Protein AF-A0A3D0HG45-F1 (afdb_monomer_lite)

pLDDT: mean 85.46, std 7.17, range [62.0, 94.94]

Foldseek 3Di:
DVCCVPPVVQLAADDDPPDGPDDVPDDPVVSSVVSNVVVVVVVVVVVVVCVVPDDDDDPVVVVCCVPVPVVLVVVLVVQLVVQLVVCVVVVHDSVVSNVVSVVVSVVVNVVSVVD

Radius of gyration: 20.12 Å; chains: 1; bounding box: 26×47×46 Å

Sequence (115 aa):
ALIVTLFFGGPQPIAIGNFVFDIPLLPNALEGTFWLLAKILVFLYMYIWFRATLPRLRYDQLMDLGWKLLIPASLGWFMLLAAQRLARQNGWNIVLVTGGSIAVLVICYLLMQAA

Secondary structure (DSSP, 8-state):
-HHHHHHS-TTS--EETTEE---TTS-HHHHHHHHHHHHHHHHHHHHHHHHHHS----HHHHHHIIIIIIHHHHHHHHHHHHHHHHHHHTT--HHHHHHHHHHHHHHHHHHHHH-

Structure (mmCIF, N/CA/C/O backbone):
data_AF-A0A3D0HG45-F1
#
_entry.id   AF-A0A3D0HG45-F1
#
loop_
_atom_site.group_PDB
_atom_site.id
_atom_site.type_symbol
_atom_site.label_atom_id
_atom_site.label_alt_id
_atom_site.label_comp_id
_atom_site.label_asym_id
_atom_site.label_entity_id
_atom_site.label_seq_id
_atom_site.pdbx_PDB_ins_code
_atom_site.Cartn_x
_atom_site.Cartn_y
_atom_site.Cartn_z
_atom_site.occupancy
_atom_site.B_iso_or_equiv
_atom_site.auth_seq_id
_atom_site.auth_comp_id
_atom_site.auth_asym_id
_atom_site.auth_atom_id
_atom_site.pdbx_PDB_model_num
ATOM 1 N N . ALA A 1 1 ? 9.079 11.816 1.452 1.00 77.88 1 ALA A N 1
ATOM 2 C CA . ALA A 1 1 ? 9.986 11.581 0.307 1.00 77.88 1 ALA A CA 1
ATOM 3 C C . ALA A 1 1 ? 10.204 10.090 0.025 1.00 77.88 1 ALA A C 1
ATOM 5 O O . ALA A 1 1 ? 9.868 9.669 -1.071 1.00 77.88 1 ALA A O 1
ATOM 6 N N . LEU A 1 2 ? 10.669 9.278 0.990 1.00 89.38 2 LEU A N 1
ATOM 7 C CA . LEU A 1 2 ? 11.026 7.860 0.768 1.00 89.38 2 LEU A CA 1
ATOM 8 C C . LEU A 1 2 ? 9.928 6.990 0.129 1.00 89.38 2 LEU A C 1
ATOM 10 O O . LEU A 1 2 ? 10.214 6.214 -0.774 1.00 89.38 2 LEU A O 1
ATOM 14 N N . ILE A 1 3 ? 8.668 7.142 0.551 1.00 89.88 3 ILE A N 1
ATOM 15 C CA . ILE A 1 3 ? 7.542 6.390 -0.036 1.00 89.88 3 ILE A CA 1
ATOM 16 C C . ILE A 1 3 ? 7.417 6.683 -1.538 1.00 89.88 3 ILE A C 1
ATOM 18 O O . ILE A 1 3 ? 7.269 5.775 -2.352 1.00 89.88 3 ILE A O 1
ATOM 22 N N . VAL A 1 4 ? 7.542 7.957 -1.914 1.00 88.62 4 VAL A N 1
ATOM 23 C CA . VAL A 1 4 ? 7.426 8.389 -3.309 1.00 88.62 4 VAL A CA 1
ATOM 24 C C . VAL A 1 4 ? 8.587 7.853 -4.144 1.00 88.62 4 VAL A C 1
ATOM 26 O O . VAL A 1 4 ? 8.378 7.412 -5.270 1.00 88.62 4 VAL A O 1
ATOM 29 N N . THR A 1 5 ? 9.802 7.854 -3.594 1.00 88.50 5 THR A N 1
ATOM 30 C CA . THR A 1 5 ? 10.999 7.405 -4.314 1.00 88.50 5 THR A CA 1
ATOM 31 C C . THR A 1 5 ? 11.072 5.891 -4.454 1.00 88.50 5 THR A C 1
ATOM 33 O O . THR A 1 5 ? 11.410 5.411 -5.529 1.00 88.50 5 THR A O 1
ATOM 36 N N . LEU A 1 6 ? 10.750 5.140 -3.398 1.00 88.88 6 LEU A N 1
ATOM 37 C CA . LEU A 1 6 ? 10.886 3.682 -3.393 1.00 88.88 6 LEU A CA 1
ATOM 38 C C . LEU A 1 6 ? 9.715 2.973 -4.076 1.00 88.88 6 LEU A C 1
ATOM 40 O O . LEU A 1 6 ? 9.926 1.938 -4.700 1.00 88.88 6 LEU A O 1
ATOM 44 N N . PHE A 1 7 ? 8.498 3.518 -3.978 1.00 87.25 7 PHE A N 1
ATOM 45 C CA . PHE A 1 7 ? 7.294 2.833 -4.459 1.00 87.25 7 PHE A CA 1
ATOM 46 C C . PHE A 1 7 ? 6.625 3.518 -5.660 1.00 87.25 7 PHE A C 1
ATOM 48 O O . PHE A 1 7 ? 6.044 2.831 -6.491 1.00 87.25 7 PHE A O 1
ATOM 55 N N . PHE A 1 8 ? 6.718 4.848 -5.797 1.00 84.19 8 PHE A N 1
ATOM 56 C CA . PHE A 1 8 ? 6.013 5.622 -6.842 1.00 84.19 8 PHE A CA 1
ATOM 57 C C . PHE A 1 8 ? 6.945 6.206 -7.919 1.00 84.19 8 PHE A C 1
ATOM 59 O O . PHE A 1 8 ? 6.602 7.172 -8.613 1.00 84.19 8 PHE A O 1
ATOM 66 N N . GLY A 1 9 ? 8.146 5.641 -8.053 1.00 84.69 9 GLY A N 1
ATOM 67 C CA . GLY A 1 9 ? 9.094 6.004 -9.106 1.00 84.69 9 GLY A CA 1
ATOM 68 C C . GLY A 1 9 ? 9.802 7.354 -8.917 1.00 84.69 9 GLY A C 1
ATOM 69 O O . GLY A 1 9 ? 10.528 7.798 -9.802 1.00 84.69 9 GLY A O 1
ATOM 70 N N . GLY A 1 10 ? 9.643 8.037 -7.784 1.00 86.12 10 GLY A N 1
ATOM 71 C CA . GLY A 1 10 ? 10.403 9.256 -7.497 1.00 86.12 10 GLY A CA 1
ATOM 72 C C . GLY A 1 10 ? 10.093 10.420 -8.457 1.00 86.12 10 GLY A C 1
ATOM 73 O O . GLY A 1 10 ? 8.908 10.664 -8.717 1.00 86.12 10 GLY A O 1
ATOM 74 N N . PRO A 1 11 ? 11.120 11.144 -8.956 1.00 84.25 11 PRO A N 1
ATOM 75 C CA . PRO A 1 11 ? 10.955 12.337 -9.797 1.00 84.25 11 PRO A CA 1
ATOM 76 C C . PRO A 1 11 ? 10.381 12.078 -11.190 1.00 84.25 11 PRO A C 1
ATOM 78 O O . PRO A 1 11 ? 10.088 13.030 -11.898 1.00 84.25 11 PRO A O 1
ATOM 81 N N . GLN A 1 12 ? 10.243 10.820 -11.614 1.00 82.56 12 GLN A N 1
ATOM 82 C CA . GLN A 1 12 ? 9.776 10.546 -12.968 1.00 82.56 12 GLN A CA 1
ATOM 83 C C . GLN A 1 12 ? 8.300 10.958 -13.150 1.00 82.56 12 GLN A C 1
ATOM 85 O O . GLN A 1 12 ? 7.484 10.703 -12.240 1.00 82.56 12 GLN A O 1
ATOM 90 N N . PRO A 1 13 ? 7.949 11.555 -14.305 1.00 79.25 13 PRO A N 1
ATOM 91 C CA . PRO A 1 13 ? 6.566 11.817 -14.681 1.00 79.25 13 PRO A CA 1
ATOM 92 C C . PRO A 1 13 ? 5.740 10.533 -14.651 1.00 79.25 13 PRO A C 1
ATOM 94 O O . PRO A 1 13 ? 6.260 9.424 -14.808 1.00 79.25 13 PRO A O 1
ATOM 97 N N . ILE A 1 14 ? 4.439 10.664 -14.408 1.00 77.81 14 ILE A N 1
ATOM 98 C CA . ILE A 1 14 ? 3.551 9.502 -14.388 1.00 77.81 14 ILE A CA 1
ATOM 99 C C . ILE A 1 14 ? 3.378 9.025 -15.833 1.00 77.81 14 ILE A C 1
ATOM 101 O O . ILE A 1 14 ? 2.813 9.736 -16.662 1.00 77.81 14 ILE A O 1
ATOM 105 N N . ALA A 1 15 ? 3.872 7.823 -16.120 1.00 76.44 15 ALA A N 1
ATOM 106 C CA . ALA A 1 15 ? 3.702 7.162 -17.404 1.00 76.44 15 ALA A CA 1
ATOM 107 C C . ALA A 1 15 ? 2.677 6.027 -17.269 1.00 76.44 15 ALA A C 1
ATOM 109 O O . ALA A 1 15 ? 2.851 5.120 -16.452 1.00 76.44 15 ALA A O 1
ATOM 110 N N . ILE A 1 16 ? 1.604 6.077 -18.059 1.00 76.06 16 ILE A N 1
ATOM 111 C CA . ILE A 1 16 ? 0.604 5.007 -18.160 1.00 76.06 16 ILE A CA 1
ATOM 112 C C . ILE A 1 16 ? 0.663 4.472 -19.592 1.00 76.06 16 ILE A C 1
ATOM 114 O O . ILE A 1 16 ? 0.151 5.082 -20.531 1.00 76.06 16 ILE A O 1
ATOM 118 N N . GLY A 1 17 ? 1.331 3.331 -19.773 1.00 73.94 17 GLY A N 1
ATOM 119 C CA . GLY A 1 17 ? 1.591 2.772 -21.101 1.00 73.94 17 GLY A CA 1
ATOM 120 C C . GLY A 1 17 ? 2.494 3.694 -21.927 1.00 73.94 17 GLY A C 1
ATOM 121 O O . GLY A 1 17 ? 3.594 4.018 -21.496 1.00 73.94 17 GLY A O 1
ATOM 122 N N . ASN A 1 18 ? 2.019 4.124 -23.098 1.00 72.31 18 ASN A N 1
ATOM 123 C CA . ASN A 1 18 ? 2.747 5.042 -23.986 1.00 72.31 18 ASN A CA 1
ATOM 124 C C . ASN A 1 18 ? 2.464 6.528 -23.701 1.00 72.31 18 ASN A C 1
ATOM 126 O O . ASN A 1 18 ? 3.032 7.391 -24.366 1.00 72.31 18 ASN A O 1
ATOM 130 N N . PHE A 1 19 ? 1.577 6.841 -22.752 1.00 70.88 19 PHE A N 1
ATOM 131 C CA . PHE A 1 19 ? 1.277 8.219 -22.375 1.00 70.88 19 PHE A CA 1
ATOM 132 C C . PHE A 1 19 ? 2.152 8.641 -21.203 1.00 70.88 19 PHE A C 1
ATOM 134 O O . PHE A 1 19 ? 2.003 8.131 -20.091 1.00 70.88 19 PHE A O 1
ATOM 141 N N . VAL A 1 20 ? 3.042 9.595 -21.461 1.00 71.88 20 VAL A N 1
ATOM 142 C CA . VAL A 1 20 ? 3.797 10.313 -20.435 1.00 71.88 20 VAL A CA 1
ATOM 143 C C . VAL A 1 20 ? 3.094 11.645 -20.218 1.00 71.88 20 VAL A C 1
ATOM 145 O O . VAL A 1 20 ? 2.886 12.393 -21.173 1.00 71.88 20 VAL A O 1
ATOM 148 N N . PHE A 1 21 ? 2.699 11.930 -18.976 1.00 71.31 21 PHE A N 1
ATOM 149 C CA . PHE A 1 21 ? 2.207 13.255 -18.601 1.00 71.31 21 PHE A CA 1
ATOM 150 C C . PHE A 1 21 ? 3.380 14.238 -18.526 1.00 71.31 21 PHE A C 1
ATOM 152 O O . PHE A 1 21 ? 3.835 14.594 -17.441 1.00 71.31 21 PHE A O 1
ATOM 159 N N . ASP A 1 22 ? 3.871 14.622 -19.699 1.00 70.31 22 ASP A N 1
ATOM 160 C CA . ASP A 1 22 ? 4.868 15.669 -19.875 1.00 70.31 22 ASP A CA 1
ATOM 161 C C . ASP A 1 22 ? 4.179 17.041 -19.800 1.00 70.31 22 ASP A C 1
ATOM 163 O O . ASP A 1 22 ? 3.045 17.207 -20.265 1.00 70.31 22 ASP A O 1
ATOM 167 N N . ILE A 1 23 ? 4.839 18.016 -19.175 1.00 70.12 23 ILE A N 1
ATOM 168 C CA . ILE A 1 23 ? 4.359 19.394 -19.086 1.00 70.12 23 ILE A CA 1
ATOM 169 C C . ILE A 1 23 ? 5.150 20.221 -20.107 1.00 70.12 23 ILE A C 1
ATOM 171 O O . ILE A 1 23 ? 6.257 20.658 -19.792 1.00 70.12 23 ILE A O 1
ATOM 175 N N . PRO A 1 24 ? 4.573 20.547 -21.284 1.00 68.19 24 PRO A N 1
ATOM 176 C CA . PRO A 1 24 ? 5.319 21.097 -22.424 1.00 68.19 24 PRO A CA 1
ATOM 177 C C . PRO A 1 24 ? 6.005 22.456 -22.189 1.00 68.19 24 PRO A C 1
ATOM 179 O O . PRO A 1 24 ? 6.730 22.936 -23.055 1.00 68.19 24 PRO A O 1
ATOM 182 N N . LEU A 1 25 ? 5.732 23.117 -21.058 1.00 67.88 25 LEU A N 1
ATOM 183 C CA . LEU A 1 25 ? 6.224 24.455 -20.720 1.00 67.88 25 LEU A CA 1
ATOM 184 C C . LEU A 1 25 ? 7.400 24.441 -19.724 1.00 67.88 25 LEU A C 1
ATOM 186 O O . LEU A 1 25 ? 8.041 25.471 -19.523 1.00 67.88 25 LEU A O 1
ATOM 190 N N . LEU A 1 26 ? 7.683 23.310 -19.071 1.00 68.38 26 LEU A N 1
ATOM 191 C CA . LEU A 1 26 ? 8.716 23.212 -18.039 1.00 68.38 26 LEU A CA 1
ATOM 192 C C . LEU A 1 26 ? 9.976 22.528 -18.592 1.00 68.38 26 LEU A C 1
ATOM 194 O O . LEU A 1 26 ? 9.874 21.477 -19.212 1.00 68.38 26 LEU A O 1
ATOM 198 N N . PRO A 1 27 ? 11.182 23.072 -18.341 1.00 74.12 27 PRO A N 1
ATOM 199 C CA . PRO A 1 27 ? 12.423 22.364 -18.637 1.00 74.12 27 PRO A CA 1
ATOM 200 C C . PRO A 1 27 ? 12.464 21.013 -17.909 1.00 74.12 27 PRO A C 1
ATOM 202 O O . PRO A 1 27 ? 12.181 20.967 -16.709 1.00 74.12 27 PRO A O 1
ATOM 205 N N . ASN A 1 28 ? 12.916 19.952 -18.585 1.00 69.00 28 ASN A N 1
ATOM 206 C CA . ASN A 1 28 ? 12.978 18.572 -18.065 1.00 69.00 28 ASN A CA 1
ATOM 207 C C . ASN A 1 28 ? 13.612 18.451 -16.659 1.00 69.00 28 ASN A C 1
ATOM 209 O O . ASN A 1 28 ? 13.254 17.580 -15.868 1.00 69.00 28 ASN A O 1
ATOM 213 N N . ALA A 1 29 ? 14.554 19.337 -16.311 1.00 70.06 29 ALA A N 1
ATOM 214 C CA . ALA A 1 29 ? 15.185 19.365 -14.988 1.00 70.06 29 ALA A CA 1
ATOM 215 C C . ALA A 1 29 ? 14.239 19.842 -13.861 1.00 70.06 29 ALA A C 1
ATOM 217 O O . ALA A 1 29 ? 14.303 19.347 -12.733 1.00 70.06 29 ALA A O 1
ATOM 218 N N . LEU A 1 30 ? 13.353 20.798 -14.153 1.00 77.31 30 LEU A N 1
ATOM 219 C CA . LEU A 1 30 ? 12.364 21.318 -13.201 1.00 77.31 30 LEU A CA 1
ATOM 220 C C . LEU A 1 30 ? 11.110 20.446 -13.162 1.00 77.31 30 LEU A C 1
ATOM 222 O O . LEU A 1 30 ? 10.490 20.314 -12.107 1.00 77.31 30 LEU A O 1
ATOM 226 N N . GLU A 1 31 ? 10.781 19.809 -14.284 1.00 80.38 31 GLU A N 1
ATOM 227 C CA . GLU A 1 31 ? 9.646 18.898 -14.409 1.00 80.38 31 GLU A CA 1
ATOM 228 C C . GLU A 1 31 ? 9.719 17.754 -13.384 1.00 80.38 31 GLU A C 1
ATOM 230 O O . GLU A 1 31 ? 8.765 17.516 -12.639 1.00 80.38 31 GLU A O 1
ATOM 235 N N . GLY A 1 32 ? 10.884 17.109 -13.246 1.00 80.44 32 GLY A N 1
ATOM 236 C CA . GLY A 1 32 ? 11.046 16.018 -12.283 1.00 80.44 32 GLY A CA 1
ATOM 237 C C . GLY A 1 32 ? 10.919 16.466 -10.820 1.00 80.44 32 GLY A C 1
ATOM 238 O O . GLY A 1 32 ? 10.352 15.761 -9.979 1.00 80.44 32 GLY A O 1
ATOM 239 N N . THR A 1 33 ? 11.392 17.676 -10.506 1.00 84.12 33 THR A N 1
ATOM 240 C CA . THR A 1 33 ? 11.250 18.263 -9.163 1.00 84.12 33 THR A CA 1
ATOM 241 C C . THR A 1 33 ? 9.788 18.585 -8.861 1.00 84.12 33 THR A C 1
ATOM 243 O O . THR A 1 33 ? 9.305 18.306 -7.760 1.00 84.12 33 THR A O 1
ATOM 246 N N . PHE A 1 34 ? 9.064 19.118 -9.846 1.00 86.69 34 PHE A N 1
ATOM 247 C CA . PHE A 1 34 ? 7.642 19.410 -9.730 1.00 86.69 34 PHE A CA 1
ATOM 248 C C . PHE A 1 34 ? 6.823 18.139 -9.482 1.00 86.69 34 PHE A C 1
ATOM 250 O O . PHE A 1 34 ? 6.047 18.093 -8.529 1.00 86.69 34 PHE A O 1
ATOM 257 N N . TRP A 1 35 ? 7.047 17.074 -10.260 1.00 84.81 35 TRP A N 1
ATOM 258 C CA . TRP A 1 35 ? 6.355 15.795 -10.073 1.00 84.81 35 TRP A CA 1
ATOM 259 C C . TRP A 1 35 ? 6.648 15.151 -8.720 1.00 84.81 35 TRP A C 1
ATOM 261 O O . TRP A 1 35 ? 5.738 14.622 -8.074 1.00 84.81 35 TRP A O 1
ATOM 271 N N . LEU A 1 36 ? 7.897 15.220 -8.256 1.00 87.88 36 LEU A N 1
ATOM 272 C CA . LEU A 1 36 ? 8.255 14.740 -6.925 1.00 87.88 36 LEU A CA 1
ATOM 273 C C . LEU A 1 36 ? 7.493 15.511 -5.838 1.00 87.88 36 LEU A C 1
ATOM 275 O O . LEU A 1 36 ? 6.906 14.891 -4.949 1.00 87.88 36 LEU A O 1
ATOM 279 N N . LEU A 1 37 ? 7.482 16.845 -5.912 1.00 89.62 37 LEU A N 1
ATOM 280 C CA . LEU A 1 37 ? 6.768 17.693 -4.956 1.00 89.62 37 LEU A CA 1
ATOM 281 C C . LEU A 1 37 ? 5.260 17.452 -4.998 1.00 89.62 37 LEU A C 1
ATOM 283 O O . LEU A 1 37 ? 4.653 17.286 -3.944 1.00 89.62 37 LEU A O 1
ATOM 287 N N . ALA A 1 38 ? 4.668 17.351 -6.187 1.00 90.00 38 ALA A N 1
ATOM 288 C CA . ALA A 1 38 ? 3.249 17.061 -6.357 1.00 90.00 38 ALA A CA 1
ATOM 289 C C . ALA A 1 38 ? 2.865 15.734 -5.683 1.00 90.00 38 ALA A C 1
ATOM 291 O O . ALA A 1 38 ? 1.951 15.700 -4.857 1.00 90.00 38 ALA A O 1
ATOM 292 N N . LYS A 1 39 ? 3.618 14.651 -5.938 1.00 88.81 39 LYS A N 1
ATOM 293 C CA . LYS A 1 39 ? 3.398 13.355 -5.273 1.00 88.81 39 LYS A CA 1
ATOM 294 C C . LYS A 1 39 ? 3.544 13.477 -3.750 1.00 88.81 39 LYS A C 1
ATOM 296 O O . LYS A 1 39 ? 2.725 12.932 -3.014 1.00 88.81 39 LYS A O 1
ATOM 301 N N . ILE A 1 40 ? 4.549 14.207 -3.256 1.00 92.50 40 ILE A N 1
ATOM 302 C CA . ILE A 1 40 ? 4.736 14.437 -1.811 1.00 92.50 40 ILE A CA 1
ATOM 303 C C . ILE A 1 40 ? 3.536 15.171 -1.204 1.00 92.50 40 ILE A C 1
ATOM 305 O O . ILE A 1 40 ? 3.069 14.760 -0.143 1.00 92.50 40 ILE A O 1
ATOM 309 N N . LEU A 1 41 ? 3.025 16.216 -1.859 1.00 93.94 41 LEU A N 1
ATOM 310 C CA . LEU A 1 41 ? 1.870 16.980 -1.384 1.00 93.94 41 LEU A CA 1
ATOM 311 C C . LEU A 1 41 ? 0.609 16.116 -1.302 1.00 93.94 41 LEU A C 1
ATOM 313 O O . LEU A 1 41 ? -0.126 16.216 -0.322 1.00 93.94 41 LEU A O 1
ATOM 317 N N . VAL A 1 42 ? 0.398 15.210 -2.261 1.00 93.12 42 VAL A N 1
ATOM 318 C CA . VAL A 1 42 ? -0.708 14.239 -2.210 1.00 93.12 42 VAL A CA 1
ATOM 319 C C . VAL A 1 42 ? -0.587 13.330 -0.984 1.00 93.12 42 VAL A C 1
ATOM 321 O O . VAL A 1 42 ? -1.547 13.180 -0.230 1.00 93.12 42 VAL A O 1
ATOM 324 N N . PHE A 1 43 ? 0.593 12.757 -0.724 1.00 91.94 43 PHE A N 1
ATOM 325 C CA . PHE A 1 43 ? 0.797 11.916 0.463 1.00 91.94 43 PHE A CA 1
ATOM 326 C C . PHE A 1 43 ? 0.703 12.701 1.776 1.00 91.94 43 PHE A C 1
ATOM 328 O O . PHE A 1 43 ? 0.206 12.171 2.769 1.00 91.94 43 PHE A O 1
ATOM 335 N N . LEU A 1 44 ? 1.145 13.960 1.790 1.00 93.81 44 LEU A N 1
ATOM 336 C CA . LEU A 1 44 ? 0.996 14.846 2.941 1.00 93.81 44 LEU A CA 1
ATOM 337 C C . LEU A 1 44 ? -0.485 15.115 3.232 1.00 93.81 44 LEU A C 1
ATOM 339 O O . LEU A 1 44 ? -0.913 14.993 4.379 1.00 93.81 44 LEU A O 1
ATOM 343 N N . TYR A 1 45 ? -1.267 15.424 2.195 1.00 94.69 45 TYR A N 1
ATOM 344 C CA . TYR A 1 45 ? -2.712 15.586 2.309 1.00 94.69 45 TYR A CA 1
ATOM 345 C C . TYR A 1 45 ? -3.367 14.313 2.851 1.00 94.69 45 TYR A C 1
ATOM 347 O O . TYR A 1 45 ? -4.115 14.392 3.823 1.00 94.69 45 TYR A O 1
ATOM 355 N N . MET A 1 46 ? -3.026 13.138 2.308 1.00 93.81 46 MET A N 1
ATOM 356 C CA . MET A 1 46 ? -3.539 11.864 2.821 1.00 93.81 46 MET A CA 1
ATOM 357 C C . MET A 1 46 ? -3.187 11.648 4.296 1.00 93.81 46 MET A C 1
ATOM 359 O O . MET A 1 46 ? -4.037 11.206 5.059 1.00 93.81 46 MET A O 1
ATOM 363 N N . TYR A 1 47 ? -1.975 11.994 4.738 1.00 91.06 47 TYR A N 1
ATOM 364 C CA . TYR A 1 47 ? -1.587 11.855 6.145 1.00 91.06 47 TYR A CA 1
ATOM 365 C C . TYR A 1 47 ? -2.416 12.753 7.073 1.00 91.06 47 TYR A C 1
ATOM 367 O O . TYR A 1 47 ? -2.872 12.314 8.131 1.00 91.06 47 TYR A O 1
ATOM 375 N N . ILE A 1 48 ? -2.646 14.004 6.668 1.00 94.44 48 ILE A N 1
ATOM 376 C CA . ILE A 1 48 ? -3.494 14.938 7.419 1.00 94.44 48 ILE A CA 1
ATOM 377 C C . ILE A 1 48 ? -4.944 14.442 7.431 1.00 94.44 48 ILE A C 1
ATOM 379 O O . ILE A 1 48 ? -5.584 14.457 8.483 1.00 94.44 48 ILE A O 1
ATOM 383 N N . TRP A 1 49 ? -5.441 13.957 6.293 1.00 94.94 49 TRP A N 1
ATOM 384 C CA . TRP A 1 49 ? -6.784 13.402 6.168 1.00 94.94 49 TRP A CA 1
ATOM 385 C C . TRP A 1 49 ? -6.979 12.180 7.072 1.00 94.94 49 TRP A C 1
ATOM 387 O O . TRP A 1 49 ? -7.890 12.187 7.896 1.00 94.94 49 TRP A O 1
ATOM 397 N N . PHE A 1 50 ? -6.076 11.196 7.026 1.00 91.12 50 PHE A N 1
ATOM 398 C CA . PHE A 1 50 ? -6.136 10.015 7.892 1.00 91.12 50 PHE A CA 1
ATOM 399 C C . PHE A 1 50 ? -6.063 10.369 9.378 1.00 91.12 50 PHE A C 1
ATOM 401 O O . PHE A 1 50 ? -6.771 9.769 10.186 1.00 91.12 50 PHE A O 1
ATOM 408 N N . ARG A 1 51 ? -5.254 11.370 9.751 1.00 90.56 51 ARG A N 1
ATOM 409 C CA . ARG A 1 51 ? -5.204 11.879 11.129 1.00 90.56 51 ARG A CA 1
ATOM 410 C C . ARG A 1 51 ? -6.541 12.480 11.571 1.00 90.56 51 ARG A C 1
ATOM 412 O O . ARG A 1 51 ? -6.878 12.379 12.747 1.00 90.56 51 ARG A O 1
ATOM 419 N N . ALA A 1 52 ? -7.264 13.131 10.662 1.00 91.94 52 ALA A N 1
ATOM 420 C CA . ALA A 1 52 ? -8.558 13.734 10.957 1.00 91.94 52 ALA A CA 1
ATOM 421 C C . ALA A 1 52 ? -9.696 12.698 11.008 1.00 91.94 52 ALA A C 1
ATOM 423 O O . ALA A 1 52 ? -10.623 12.868 11.794 1.00 91.94 52 ALA A O 1
ATOM 424 N N . THR A 1 53 ? -9.637 11.633 10.199 1.00 90.88 53 THR A N 1
ATOM 425 C CA . THR A 1 53 ? -10.716 10.635 10.101 1.00 90.88 53 THR A CA 1
ATOM 426 C C . THR A 1 53 ? -10.596 9.474 11.082 1.00 90.88 53 THR A C 1
ATOM 428 O O . THR A 1 53 ? -11.617 8.904 11.459 1.00 90.88 53 THR A O 1
ATOM 431 N N . LEU A 1 54 ? -9.381 9.067 11.470 1.00 88.50 54 LEU A N 1
ATOM 432 C CA . LEU A 1 54 ? -9.196 7.872 12.296 1.00 88.50 54 LEU A CA 1
ATOM 433 C C . LEU A 1 54 ? -9.375 8.180 13.795 1.00 88.50 54 LEU A C 1
ATOM 435 O O . LEU A 1 54 ? -8.644 9.012 14.342 1.00 88.50 54 LEU A O 1
ATOM 439 N N . PRO A 1 55 ? -10.294 7.486 14.497 1.00 83.25 55 PRO A N 1
ATOM 440 C CA . PRO A 1 55 ? -10.372 7.554 15.950 1.00 83.25 55 PRO A CA 1
ATOM 441 C C . PRO A 1 55 ? -9.107 6.940 16.567 1.00 83.25 55 PRO A C 1
ATOM 443 O O . PRO A 1 55 ? -8.544 5.976 16.046 1.00 83.25 55 PRO A O 1
ATOM 446 N N . ARG A 1 56 ? -8.631 7.516 17.677 1.00 86.25 56 ARG A N 1
ATOM 447 C CA . ARG A 1 56 ? -7.375 7.113 18.332 1.00 86.25 56 ARG A CA 1
ATOM 448 C C . ARG A 1 56 ? -7.411 5.621 18.696 1.00 86.25 56 ARG A C 1
ATOM 450 O O . ARG A 1 56 ? -8.203 5.223 19.545 1.00 86.25 56 ARG A O 1
ATOM 457 N N . LEU A 1 57 ? -6.542 4.820 18.079 1.00 84.31 57 LEU A N 1
ATOM 458 C CA . LEU A 1 57 ? -6.411 3.390 18.370 1.00 84.31 57 LEU A CA 1
ATOM 459 C C . LEU A 1 57 ? -5.623 3.165 19.664 1.00 84.31 57 LEU A C 1
ATOM 461 O O . LEU A 1 57 ? -4.663 3.882 19.957 1.00 84.31 57 LEU A O 1
ATOM 465 N N . ARG A 1 58 ? -6.024 2.154 20.437 1.00 92.38 58 ARG A N 1
ATOM 466 C CA . ARG A 1 58 ? -5.319 1.753 21.659 1.00 92.38 58 ARG A CA 1
ATOM 467 C C . ARG A 1 58 ? -4.015 1.025 21.311 1.00 92.38 58 ARG A C 1
ATOM 469 O O . ARG A 1 58 ? -3.932 0.362 20.279 1.00 92.38 58 ARG A O 1
ATOM 476 N N . TYR A 1 59 ? -3.018 1.108 22.198 1.00 88.50 59 TYR A N 1
ATOM 477 C CA . TYR A 1 59 ? -1.725 0.428 22.036 1.00 88.50 59 TYR A CA 1
ATOM 478 C C . TYR A 1 59 ? -1.881 -1.069 21.745 1.00 88.50 59 TYR A C 1
ATOM 480 O O . TYR A 1 59 ? -1.276 -1.575 20.807 1.00 88.50 59 TYR A O 1
ATOM 488 N N . ASP A 1 60 ? -2.766 -1.743 22.477 1.00 89.06 60 ASP A N 1
ATOM 489 C CA . ASP A 1 60 ? -3.010 -3.180 22.321 1.00 89.06 60 ASP A CA 1
ATOM 490 C C . ASP A 1 60 ? -3.527 -3.522 20.912 1.00 89.06 60 ASP A C 1
ATOM 492 O O . ASP A 1 60 ? -3.053 -4.459 20.278 1.00 89.06 60 ASP A O 1
ATOM 496 N N . GLN A 1 61 ? -4.417 -2.690 20.361 1.00 89.81 61 GLN A N 1
ATOM 497 C CA . GLN A 1 61 ? -4.961 -2.868 19.009 1.00 89.81 61 GLN A CA 1
ATOM 498 C C . GLN A 1 61 ? -3.910 -2.603 17.925 1.00 89.81 61 GLN A C 1
ATOM 500 O O . GLN A 1 61 ? -3.891 -3.275 16.896 1.00 89.81 61 GLN A O 1
ATOM 505 N N . LEU A 1 62 ? -3.023 -1.629 18.152 1.00 89.38 62 LEU A N 1
ATOM 506 C CA . LEU A 1 62 ? -1.899 -1.355 17.255 1.00 89.38 62 LEU A CA 1
ATOM 507 C C . LEU A 1 62 ? -0.883 -2.501 17.275 1.00 89.38 62 LEU A C 1
ATOM 509 O O . LEU A 1 62 ? -0.366 -2.877 16.223 1.00 89.38 62 LEU A O 1
ATOM 513 N N . MET A 1 63 ? -0.626 -3.071 18.454 1.00 92.69 63 MET A N 1
ATOM 514 C CA . MET A 1 63 ? 0.273 -4.207 18.612 1.00 92.69 63 MET A CA 1
ATOM 515 C C . MET A 1 63 ? -0.289 -5.454 17.930 1.00 92.69 63 MET A C 1
ATOM 517 O O . MET A 1 63 ? 0.428 -6.119 17.185 1.00 92.69 63 MET A O 1
ATOM 521 N N . ASP A 1 64 ? -1.581 -5.723 18.110 1.00 91.75 64 ASP A N 1
ATOM 522 C CA . ASP A 1 64 ? -2.261 -6.825 17.437 1.00 91.75 64 ASP A CA 1
ATOM 523 C C . ASP A 1 64 ? -2.218 -6.668 15.910 1.00 91.75 64 ASP A C 1
ATOM 525 O O . ASP A 1 64 ? -1.861 -7.616 15.212 1.00 91.75 64 ASP A O 1
ATOM 529 N N . LEU A 1 65 ? -2.490 -5.472 15.371 1.00 91.38 65 LEU A N 1
ATOM 530 C CA . LEU A 1 65 ? -2.395 -5.216 13.928 1.00 91.38 65 LEU A CA 1
ATOM 531 C C . LEU A 1 65 ? -0.964 -5.431 13.408 1.00 91.38 65 LEU A C 1
ATOM 533 O O . LEU A 1 65 ? -0.763 -6.078 12.379 1.00 91.38 65 LEU A O 1
ATOM 537 N N . GLY A 1 66 ? 0.033 -4.901 14.118 1.00 90.12 66 GLY A N 1
ATOM 538 C CA . GLY A 1 66 ? 1.440 -5.021 13.745 1.00 90.12 66 GLY A CA 1
ATOM 539 C C . GLY A 1 66 ? 1.911 -6.470 13.711 1.00 90.12 66 GLY A C 1
ATOM 540 O O . GLY A 1 66 ? 2.408 -6.945 12.688 1.00 90.12 66 GLY A O 1
ATOM 541 N N . TRP A 1 67 ? 1.721 -7.188 14.814 1.00 90.88 67 TRP A N 1
ATOM 542 C CA . TRP A 1 67 ? 2.303 -8.514 14.989 1.00 90.88 67 TRP A CA 1
ATOM 543 C C . TRP A 1 67 ? 1.478 -9.638 14.378 1.00 90.88 67 TRP A C 1
ATOM 545 O O . TRP A 1 67 ? 2.062 -10.565 13.824 1.00 90.88 67 TRP A O 1
ATOM 555 N N . LYS A 1 68 ? 0.144 -9.568 14.433 1.00 85.94 68 LYS A N 1
ATOM 556 C CA . LYS A 1 68 ? -0.714 -10.650 13.924 1.00 85.94 68 LYS A CA 1
ATOM 557 C C . LYS A 1 68 ? -1.064 -10.491 12.450 1.00 85.94 68 LYS A C 1
ATOM 559 O O . LYS A 1 68 ? -1.304 -11.494 11.788 1.00 85.94 68 LYS A O 1
ATOM 564 N N . LEU A 1 69 ? -1.093 -9.263 11.920 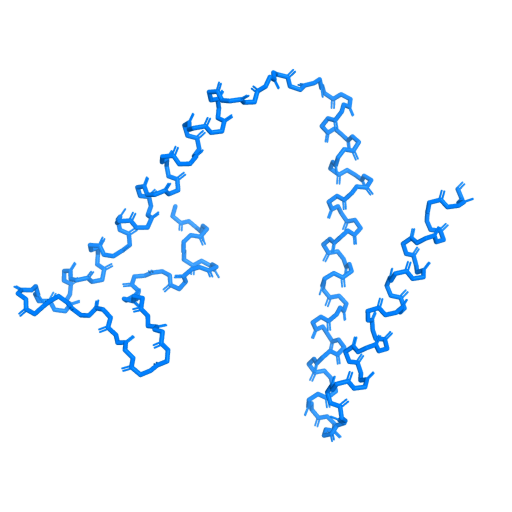1.00 88.38 69 LEU A N 1
ATOM 565 C CA . LEU A 1 69 ? -1.497 -9.023 10.531 1.00 88.38 69 LEU A CA 1
ATOM 566 C C . LEU A 1 69 ? -0.345 -8.548 9.641 1.00 88.38 69 LEU A C 1
ATOM 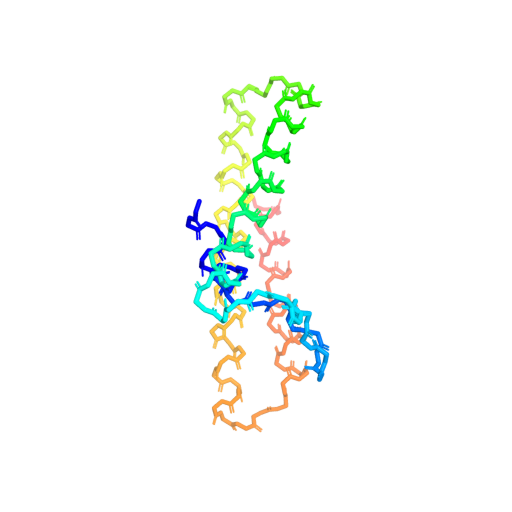568 O O . LEU A 1 69 ? -0.087 -9.167 8.611 1.00 88.38 69 LEU A O 1
ATOM 572 N N . LEU A 1 70 ? 0.361 -7.475 10.013 1.00 91.88 70 LEU A N 1
ATOM 573 C CA . LEU A 1 70 ? 1.341 -6.844 9.118 1.00 91.88 70 LEU A CA 1
ATOM 574 C C . LEU A 1 70 ? 2.594 -7.701 8.899 1.00 91.88 70 LEU A C 1
ATOM 576 O O . LEU A 1 70 ? 3.041 -7.838 7.758 1.00 91.88 70 LEU A O 1
ATOM 580 N N . ILE A 1 71 ? 3.148 -8.303 9.957 1.00 90.81 71 ILE A N 1
ATOM 581 C CA . ILE A 1 71 ? 4.355 -9.136 9.835 1.00 90.81 71 ILE A CA 1
ATOM 582 C C . ILE A 1 71 ? 4.089 -10.373 8.958 1.00 90.81 71 ILE A C 1
ATOM 584 O O . ILE A 1 71 ? 4.785 -10.518 7.945 1.00 90.81 71 ILE A O 1
ATOM 588 N N . PRO A 1 72 ? 3.072 -11.217 9.235 1.00 88.75 72 PRO A N 1
ATOM 589 C CA . PRO A 1 72 ? 2.788 -12.382 8.396 1.00 88.75 72 PRO A CA 1
ATOM 590 C C . PRO A 1 72 ? 2.454 -12.002 6.949 1.00 88.75 72 PRO A C 1
ATOM 592 O O . PRO A 1 72 ? 2.927 -12.656 6.019 1.00 88.75 72 PRO A O 1
ATOM 595 N N . ALA A 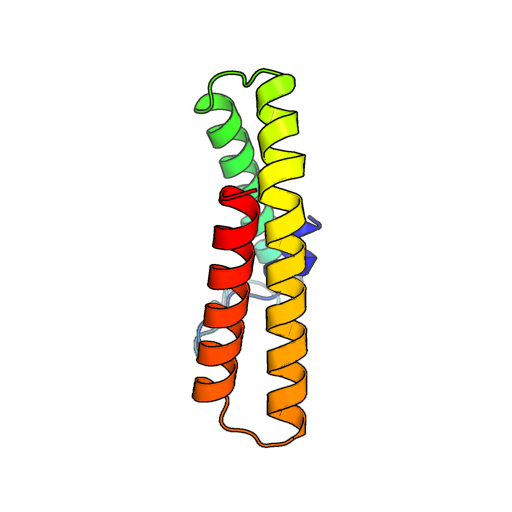1 73 ? 1.711 -10.909 6.739 1.00 91.06 73 ALA A N 1
ATOM 596 C CA . ALA A 1 73 ? 1.381 -10.428 5.398 1.00 91.06 73 ALA A CA 1
ATOM 597 C C . ALA A 1 73 ? 2.629 -10.004 4.607 1.00 91.06 73 ALA A C 1
ATOM 599 O O . ALA A 1 73 ? 2.764 -10.353 3.433 1.00 91.06 73 ALA A O 1
ATOM 600 N N . SER A 1 74 ? 3.565 -9.291 5.244 1.00 92.56 74 SER A N 1
ATOM 601 C CA . SER A 1 74 ? 4.810 -8.858 4.597 1.00 92.56 74 SER A CA 1
ATOM 602 C C . SER A 1 74 ? 5.699 -10.039 4.188 1.00 92.56 74 SER A C 1
ATOM 604 O O . SER A 1 74 ? 6.262 -10.041 3.090 1.00 92.56 74 SER A O 1
ATOM 606 N N . LEU A 1 75 ? 5.759 -11.082 5.025 1.00 90.94 75 LEU A N 1
ATOM 607 C CA . LEU A 1 75 ? 6.498 -12.307 4.737 1.00 90.94 75 LEU A CA 1
ATOM 608 C C . LE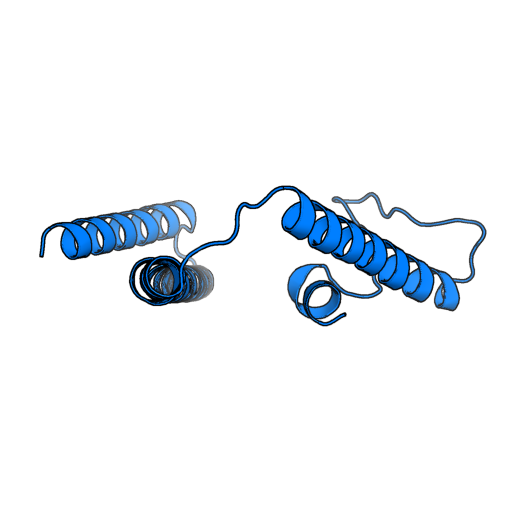U A 1 75 ? 5.843 -13.096 3.598 1.00 90.94 75 LEU A C 1
ATOM 610 O O . LEU A 1 75 ? 6.532 -13.523 2.672 1.00 90.94 75 LEU A O 1
ATOM 614 N N . GLY A 1 76 ? 4.514 -13.228 3.617 1.00 91.25 76 GLY A N 1
ATOM 615 C CA . GLY A 1 76 ? 3.765 -13.858 2.532 1.00 91.25 76 GLY A CA 1
ATOM 616 C C . GLY A 1 76 ? 3.994 -13.151 1.194 1.00 91.25 76 GLY A C 1
ATOM 617 O O . GLY A 1 76 ? 4.297 -13.800 0.194 1.00 91.25 76 GLY A O 1
ATOM 618 N N . TRP A 1 77 ? 3.953 -11.816 1.176 1.00 91.25 77 TRP A N 1
ATOM 619 C CA . TRP A 1 77 ? 4.237 -11.034 -0.029 1.00 91.25 77 TRP A CA 1
ATOM 620 C C . TRP A 1 77 ? 5.664 -11.250 -0.550 1.00 91.25 77 TRP A C 1
ATOM 622 O O . TRP A 1 77 ? 5.871 -11.430 -1.751 1.00 91.25 77 TRP A O 1
ATOM 632 N N . PHE A 1 78 ? 6.654 -11.292 0.346 1.00 92.56 78 PHE A N 1
ATOM 633 C CA . PHE A 1 78 ? 8.035 -11.600 -0.025 1.00 92.56 78 PHE A CA 1
ATOM 634 C C . PHE A 1 78 ? 8.163 -12.998 -0.651 1.00 92.56 78 PHE A C 1
ATOM 636 O O . PHE A 1 78 ? 8.794 -13.146 -1.701 1.00 92.56 78 PHE A O 1
ATOM 643 N N . MET A 1 79 ? 7.522 -14.011 -0.060 1.00 90.31 79 MET A N 1
ATOM 644 C CA . MET A 1 79 ? 7.515 -15.376 -0.594 1.00 90.31 79 MET A CA 1
ATOM 645 C C . MET A 1 79 ? 6.849 -15.455 -1.975 1.00 90.31 79 MET A C 1
ATOM 647 O O . MET A 1 79 ? 7.384 -16.133 -2.854 1.00 90.31 79 MET A O 1
ATOM 651 N N . LEU A 1 80 ? 5.744 -14.728 -2.210 1.00 90.12 80 LEU A N 1
ATOM 652 C CA . LEU A 1 80 ? 5.121 -14.630 -3.541 1.00 90.12 80 LEU A CA 1
ATOM 653 C C . LEU A 1 80 ? 6.100 -14.097 -4.580 1.00 90.12 80 LEU A C 1
ATOM 655 O O . LEU A 1 80 ? 6.274 -14.704 -5.636 1.00 90.12 80 LEU A O 1
ATOM 659 N N . LEU A 1 81 ? 6.745 -12.968 -4.283 1.00 91.44 81 LEU A N 1
ATOM 660 C CA . LEU A 1 81 ? 7.676 -12.335 -5.212 1.00 91.44 81 LEU A CA 1
ATOM 661 C C . LEU A 1 81 ? 8.882 -13.235 -5.498 1.00 91.44 81 LEU A C 1
ATOM 663 O O . LEU A 1 81 ? 9.316 -13.332 -6.647 1.00 91.44 81 LEU A O 1
ATOM 667 N N . ALA A 1 82 ? 9.403 -13.927 -4.481 1.00 90.44 82 ALA A N 1
ATOM 668 C CA . ALA A 1 82 ? 10.490 -14.887 -4.644 1.00 90.44 82 ALA A CA 1
ATOM 669 C C . ALA A 1 82 ? 10.081 -16.065 -5.547 1.00 90.44 82 ALA A C 1
ATOM 671 O O . ALA A 1 82 ? 10.801 -16.394 -6.493 1.00 90.44 82 ALA A O 1
ATOM 672 N N . ALA A 1 83 ? 8.901 -16.648 -5.315 1.00 88.75 83 ALA A N 1
ATOM 673 C CA . ALA A 1 83 ? 8.367 -17.740 -6.127 1.00 88.75 83 ALA A CA 1
ATOM 674 C C . ALA A 1 83 ? 8.132 -17.313 -7.584 1.00 88.75 83 ALA A C 1
ATOM 676 O O . ALA A 1 83 ? 8.541 -18.009 -8.515 1.00 88.75 83 ALA A O 1
ATOM 677 N N . GLN A 1 84 ? 7.543 -16.134 -7.801 1.00 88.56 84 GLN A N 1
ATOM 678 C CA . GLN A 1 84 ? 7.332 -15.592 -9.143 1.00 88.56 84 GLN A CA 1
ATOM 679 C C . GLN A 1 84 ? 8.648 -15.295 -9.867 1.00 88.56 84 GLN A C 1
ATOM 681 O O . GLN A 1 84 ? 8.765 -15.555 -11.068 1.00 88.56 84 GLN A O 1
ATOM 686 N N . ARG A 1 85 ? 9.654 -14.772 -9.155 1.00 89.94 85 ARG A N 1
ATOM 687 C CA . ARG A 1 85 ? 10.981 -14.518 -9.727 1.00 89.94 85 ARG A CA 1
ATOM 688 C C . ARG A 1 85 ? 11.646 -15.818 -10.181 1.00 89.94 85 ARG A C 1
ATOM 690 O O . ARG A 1 85 ? 12.172 -15.854 -11.291 1.00 89.94 85 ARG A O 1
ATOM 697 N N . LEU A 1 86 ? 11.570 -16.875 -9.372 1.00 88.94 86 LEU A N 1
ATOM 698 C CA . LEU A 1 86 ? 12.106 -18.197 -9.708 1.00 88.94 86 LEU A CA 1
ATOM 699 C C . LEU A 1 86 ? 11.372 -18.831 -10.899 1.00 88.94 86 LEU A C 1
ATOM 701 O O . LEU A 1 86 ? 12.001 -19.329 -11.829 1.00 88.94 86 LEU A O 1
ATOM 705 N N . ALA A 1 87 ? 10.040 -18.763 -10.915 1.00 87.75 87 ALA A N 1
ATOM 706 C CA . ALA A 1 87 ? 9.243 -19.302 -12.014 1.00 87.75 87 ALA A CA 1
ATOM 707 C C . ALA A 1 87 ? 9.545 -18.631 -13.352 1.00 87.75 87 ALA A C 1
ATOM 709 O O . ALA A 1 87 ? 9.638 -19.309 -14.375 1.00 87.75 87 ALA A O 1
ATOM 710 N N . ARG A 1 88 ? 9.753 -17.310 -13.339 1.00 85.75 88 ARG A N 1
ATOM 711 C CA . ARG A 1 88 ? 10.162 -16.568 -14.534 1.00 85.75 88 ARG A CA 1
ATOM 712 C C . ARG A 1 88 ? 11.545 -16.998 -15.025 1.00 85.75 88 ARG A C 1
ATOM 714 O O . ARG A 1 88 ? 11.739 -17.089 -16.230 1.00 85.75 88 ARG A O 1
ATOM 721 N N . GLN A 1 89 ? 12.485 -17.274 -14.118 1.00 89.06 89 GLN A N 1
ATOM 722 C CA . GLN A 1 89 ? 13.827 -17.746 -14.480 1.00 89.06 89 GLN A CA 1
ATOM 723 C C . GLN A 1 89 ? 13.805 -19.137 -15.125 1.00 89.06 89 GLN A C 1
ATOM 725 O O . GLN A 1 89 ? 14.518 -19.363 -16.094 1.00 89.06 89 GLN A O 1
ATOM 730 N N . ASN A 1 90 ? 12.950 -20.037 -14.637 1.00 87.81 90 ASN A N 1
ATOM 731 C CA . ASN A 1 90 ? 12.846 -21.407 -15.147 1.00 87.81 90 ASN A CA 1
ATOM 732 C C . ASN A 1 90 ? 11.903 -21.556 -16.358 1.00 87.81 90 ASN A C 1
ATOM 734 O O . ASN A 1 90 ? 11.669 -22.673 -16.815 1.00 87.81 90 ASN A O 1
ATOM 738 N N . GLY A 1 91 ? 11.324 -20.458 -16.863 1.00 84.50 91 GLY A N 1
ATOM 739 C CA . GLY A 1 91 ? 10.386 -20.485 -17.993 1.00 84.50 91 GLY A CA 1
ATOM 740 C C . GLY A 1 91 ? 9.058 -21.189 -17.691 1.00 84.50 91 GLY A C 1
ATOM 741 O O . GLY A 1 91 ? 8.375 -21.645 -18.604 1.00 84.50 91 GLY A O 1
ATOM 742 N N . TRP A 1 92 ? 8.688 -21.312 -16.415 1.00 83.50 92 TRP A N 1
ATOM 743 C CA . TRP A 1 92 ? 7.440 -21.955 -16.013 1.00 83.50 92 TRP A CA 1
ATOM 744 C C . TRP A 1 92 ? 6.234 -21.067 -16.314 1.00 83.50 92 TRP A C 1
ATOM 746 O O . TRP A 1 92 ? 6.332 -19.842 -16.414 1.00 83.50 92 TRP A O 1
ATOM 756 N N . ASN A 1 93 ? 5.060 -21.689 -16.410 1.00 85.56 93 ASN A N 1
ATOM 757 C CA . ASN A 1 93 ? 3.824 -20.970 -16.671 1.00 85.56 93 ASN A CA 1
ATOM 758 C C . ASN A 1 93 ? 3.446 -20.098 -15.456 1.00 85.56 93 ASN A C 1
ATOM 760 O O . ASN A 1 93 ? 3.006 -20.599 -14.419 1.00 85.56 93 ASN A O 1
ATOM 764 N N . ILE A 1 94 ? 3.642 -18.781 -15.585 1.00 79.19 94 ILE A N 1
ATOM 765 C CA . ILE A 1 94 ? 3.525 -17.798 -14.493 1.00 79.19 94 ILE A CA 1
ATOM 766 C C . ILE A 1 94 ? 2.138 -17.827 -13.850 1.00 79.19 94 ILE A C 1
ATOM 768 O O . ILE A 1 94 ? 2.032 -17.669 -12.636 1.00 79.19 94 ILE A O 1
ATOM 772 N N . VAL A 1 95 ? 1.084 -18.060 -14.634 1.00 82.00 95 VAL A N 1
ATOM 773 C CA . VAL A 1 95 ? -0.298 -18.112 -14.130 1.00 82.00 95 VAL A CA 1
ATOM 774 C C . VAL A 1 95 ? -0.472 -19.264 -13.141 1.00 82.00 95 VAL A C 1
ATOM 776 O O . VAL A 1 95 ? -1.052 -19.083 -12.073 1.00 82.00 95 VAL A O 1
ATOM 779 N N . LEU A 1 96 ? 0.097 -20.428 -13.460 1.00 81.69 96 LEU A N 1
ATOM 780 C CA . LEU A 1 96 ? -0.035 -21.637 -12.652 1.00 81.69 96 LEU A CA 1
ATOM 781 C C . LEU A 1 96 ? 0.783 -21.535 -11.362 1.00 81.69 96 LEU A C 1
ATOM 783 O O . LEU A 1 96 ? 0.297 -21.886 -10.290 1.00 81.69 96 LEU A O 1
ATOM 787 N N . VAL A 1 97 ? 1.988 -20.962 -11.444 1.00 83.19 97 VAL A N 1
ATOM 788 C CA . VAL A 1 97 ? 2.803 -20.696 -10.251 1.00 83.19 97 VAL A CA 1
ATOM 789 C C . VAL A 1 97 ? 2.159 -19.630 -9.375 1.00 83.19 97 VAL A C 1
ATOM 791 O O . VAL A 1 97 ? 2.091 -19.808 -8.168 1.00 83.19 97 VAL A O 1
ATOM 794 N N . THR A 1 98 ? 1.639 -18.553 -9.961 1.00 84.25 98 THR A N 1
ATOM 795 C CA . THR A 1 98 ? 0.983 -17.483 -9.196 1.00 84.25 98 THR A CA 1
ATOM 796 C C . THR A 1 98 ? -0.246 -18.018 -8.468 1.00 84.25 98 THR A C 1
ATOM 798 O O . THR A 1 98 ? -0.390 -17.783 -7.271 1.00 84.25 98 THR A O 1
ATOM 801 N N . GLY A 1 99 ? -1.085 -18.802 -9.153 1.00 87.00 99 GLY A N 1
ATOM 802 C CA . GLY A 1 99 ? -2.225 -19.474 -8.533 1.00 87.00 99 GLY A CA 1
ATOM 803 C C . GLY A 1 99 ? -1.802 -20.417 -7.404 1.00 87.00 99 GLY A C 1
ATOM 804 O O . GLY A 1 99 ? -2.348 -20.338 -6.306 1.00 87.00 99 GLY A O 1
ATOM 805 N N . GLY A 1 100 ? -0.779 -21.246 -7.637 1.00 88.44 100 GLY A N 1
ATOM 806 C CA . GLY A 1 100 ? -0.245 -22.163 -6.629 1.00 88.44 100 GLY A CA 1
ATOM 807 C C . GLY A 1 100 ? 0.330 -21.447 -5.404 1.00 88.44 100 GLY A C 1
ATOM 808 O O . GLY A 1 100 ? 0.005 -21.802 -4.276 1.00 88.44 100 GLY A O 1
ATOM 809 N N . SER A 1 101 ? 1.140 -20.404 -5.598 1.00 85.44 101 SER A N 1
ATOM 810 C CA . SER A 1 101 ? 1.737 -19.640 -4.496 1.00 85.44 101 SER A CA 1
ATOM 811 C C . SER A 1 101 ? 0.686 -18.887 -3.677 1.00 85.44 101 SER A C 1
ATOM 813 O O . SER A 1 101 ? 0.777 -18.864 -2.452 1.00 85.44 101 SER A O 1
ATOM 815 N N . ILE A 1 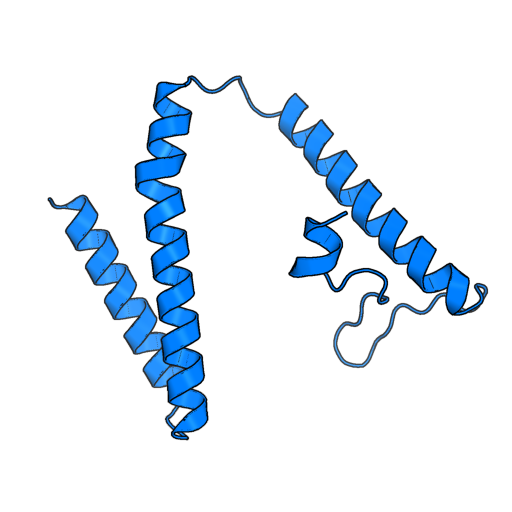102 ? -0.340 -18.321 -4.323 1.00 88.94 102 ILE A N 1
ATOM 816 C CA . ILE A 1 102 ? -1.461 -17.683 -3.618 1.00 88.94 102 ILE A CA 1
ATOM 817 C C . ILE A 1 102 ? -2.239 -18.725 -2.811 1.00 88.94 102 ILE A C 1
ATOM 819 O O . ILE A 1 102 ? -2.500 -18.497 -1.634 1.00 88.94 102 ILE A O 1
ATOM 823 N N . ALA A 1 103 ? -2.555 -19.884 -3.398 1.00 89.44 103 ALA A N 1
ATOM 824 C CA . ALA A 1 103 ? -3.258 -20.953 -2.694 1.00 89.44 103 ALA A CA 1
ATOM 825 C C . ALA A 1 103 ? -2.483 -21.428 -1.454 1.00 89.44 103 ALA A C 1
ATOM 827 O O . ALA A 1 103 ? -3.059 -21.530 -0.374 1.00 89.44 103 ALA A O 1
ATOM 828 N N . VAL A 1 104 ? -1.168 -21.642 -1.579 1.00 89.19 104 VAL A N 1
ATOM 829 C CA . VAL A 1 104 ? -0.298 -22.038 -0.459 1.00 89.19 104 VAL A CA 1
ATOM 830 C C . VAL A 1 104 ? -0.304 -20.992 0.653 1.00 89.19 104 VAL 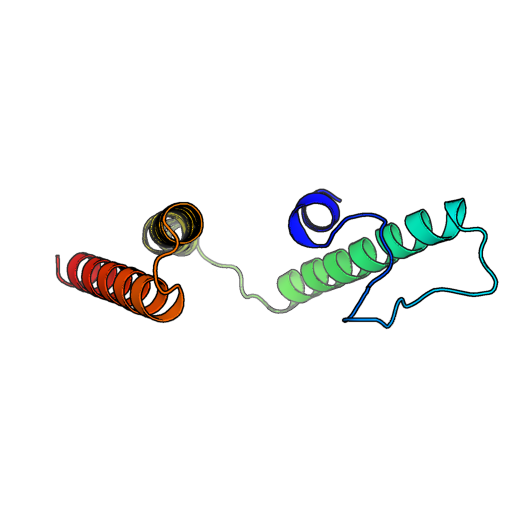A C 1
ATOM 832 O O . VAL A 1 104 ? -0.411 -21.349 1.824 1.00 89.19 104 VAL A O 1
ATOM 835 N N . LEU A 1 105 ? -0.225 -19.703 0.317 1.00 89.88 105 LEU A N 1
ATOM 836 C CA . LEU A 1 105 ? -0.242 -18.647 1.329 1.00 89.88 105 LEU A CA 1
ATOM 837 C C . LEU A 1 105 ? -1.603 -18.473 1.989 1.00 89.88 105 LEU A C 1
ATOM 839 O O . LEU A 1 105 ? -1.650 -18.223 3.189 1.00 89.88 105 LEU A O 1
ATOM 843 N N . VAL A 1 106 ? -2.696 -18.645 1.246 1.00 88.19 106 VAL A N 1
ATOM 844 C CA . VAL A 1 106 ? -4.048 -18.637 1.815 1.00 88.19 106 VAL A CA 1
ATOM 845 C C . VAL A 1 106 ? -4.223 -19.814 2.771 1.00 88.19 106 VAL A C 1
ATOM 847 O O . VAL A 1 106 ? -4.683 -19.611 3.888 1.00 88.19 106 VAL A O 1
ATOM 850 N N . ILE A 1 107 ? -3.792 -21.020 2.391 1.00 89.19 107 ILE A N 1
ATOM 851 C CA . ILE A 1 107 ? -3.826 -22.195 3.275 1.00 89.19 107 ILE A CA 1
ATOM 852 C C . ILE A 1 107 ? -2.987 -21.942 4.531 1.00 89.19 107 ILE A C 1
ATOM 854 O O . ILE A 1 107 ? -3.461 -22.166 5.639 1.00 89.19 107 ILE A O 1
ATOM 858 N N . CYS A 1 108 ? -1.767 -21.425 4.375 1.00 86.19 108 CYS A N 1
ATOM 859 C CA . CYS A 1 108 ? -0.886 -21.095 5.494 1.00 86.19 108 CYS A CA 1
ATOM 860 C C . CYS A 1 108 ? -1.524 -20.063 6.439 1.00 86.19 108 CYS A C 1
ATOM 862 O O . CYS A 1 108 ? -1.495 -20.229 7.656 1.00 86.19 108 CYS A O 1
ATOM 864 N N . TYR A 1 109 ? -2.167 -19.035 5.883 1.00 86.50 109 TYR A N 1
ATOM 865 C CA . TYR A 1 109 ? -2.879 -18.021 6.654 1.00 86.50 109 TYR A CA 1
ATOM 866 C C . TYR A 1 109 ? -4.081 -18.600 7.413 1.00 86.50 109 TYR A C 1
ATOM 868 O O . TYR A 1 109 ? -4.248 -18.316 8.595 1.00 86.50 109 TYR A O 1
ATOM 876 N N . LEU A 1 110 ? -4.883 -19.454 6.770 1.00 86.94 110 LEU A N 1
ATOM 877 C CA . LEU A 1 110 ? -6.012 -20.135 7.413 1.00 86.94 110 LEU A CA 1
ATOM 878 C C . LEU A 1 110 ? -5.549 -21.063 8.544 1.00 86.94 110 LEU A C 1
ATOM 880 O O . LEU A 1 110 ? -6.177 -21.102 9.597 1.00 86.94 110 LEU A O 1
ATOM 884 N N . LEU A 1 111 ? -4.427 -21.764 8.360 1.00 86.44 111 LEU A N 1
ATOM 885 C CA . LEU A 1 111 ? -3.833 -22.601 9.404 1.00 86.44 111 LEU A CA 1
ATOM 886 C C . LEU A 1 111 ? -3.338 -21.772 10.596 1.00 86.44 111 LEU A C 1
ATOM 888 O O . LEU A 1 111 ? -3.542 -22.184 11.731 1.00 86.44 111 LEU A O 1
ATOM 892 N N . MET A 1 112 ? -2.750 -20.594 10.361 1.00 82.75 112 MET A N 1
ATOM 893 C CA . MET A 1 112 ? -2.361 -19.682 11.447 1.00 82.75 112 MET A CA 1
ATOM 894 C C . MET A 1 112 ? -3.554 -19.105 12.213 1.00 82.75 112 MET A C 1
ATOM 896 O O . MET A 1 112 ? -3.387 -18.708 13.357 1.00 82.75 112 MET A O 1
ATOM 900 N N . GLN A 1 113 ? -4.738 -19.022 11.600 1.00 77.94 113 GLN A N 1
ATOM 901 C CA . GLN A 1 113 ? -5.953 -18.602 12.304 1.00 77.94 113 GLN A CA 1
ATOM 902 C C . GLN A 1 113 ? -6.610 -19.735 13.103 1.00 77.94 113 GLN A C 1
ATOM 904 O O . GLN A 1 113 ? -7.382 -19.458 14.017 1.00 77.94 113 GLN A O 1
ATOM 909 N N . ALA A 1 114 ? -6.351 -20.992 12.732 1.00 77.81 114 ALA A N 1
ATOM 910 C CA . ALA A 1 114 ? -6.946 -22.170 13.359 1.00 77.81 114 ALA A CA 1
ATOM 911 C C . ALA A 1 114 ? -6.151 -22.704 14.567 1.00 77.81 114 ALA A C 1
ATOM 913 O O . ALA A 1 114 ? -6.681 -23.539 15.301 1.00 77.81 114 ALA A O 1
ATOM 914 N N . ALA A 1 115 ? -4.904 -22.257 14.749 1.00 62.00 115 ALA A N 1
ATOM 915 C CA . ALA A 1 115 ? -4.017 -22.603 15.864 1.00 62.00 115 ALA A CA 1
ATOM 916 C C . ALA A 1 115 ? -4.022 -21.510 16.942 1.00 62.00 115 ALA A C 1
ATOM 918 O O . ALA A 1 115 ? -3.970 -21.879 18.137 1.00 62.00 115 ALA A O 1
#